Protein AF-A0A7S4C8V8-F1 (afdb_monomer_lite)

Secondary structure (DSSP, 8-state):
-------S----PPP--TT---TT----SS---HHHHTPPPPSPPPTTS-S---S-SBTTB--------HHHHHHHHHHHHHHS-HHHHHHHHHHHHHHHHHHHHHHHHHHTT--------HHHHHHHHHHHHS----TTS---

Structure (mmCIF, N/CA/C/O backbone):
data_AF-A0A7S4C8V8-F1
#
_entry.id   AF-A0A7S4C8V8-F1
#
loop_
_atom_site.group_PDB
_atom_site.id
_atom_site.type_symbol
_atom_site.label_atom_id
_atom_site.label_alt_id
_atom_site.label_comp_id
_atom_site.label_asym_id
_atom_site.label_entity_id
_atom_site.label_seq_id
_atom_site.pdbx_PDB_ins_code
_atom_site.Cartn_x
_atom_site.Cartn_y
_atom_site.Cartn_z
_atom_site.occupancy
_atom_site.B_iso_or_equiv
_atom_site.auth_seq_id
_atom_site.auth_comp_id
_atom_site.auth_asym_id
_atom_site.auth_atom_id
_atom_site.pdbx_PDB_model_num
ATOM 1 N N . ARG A 1 1 ? 37.161 5.648 -40.154 1.00 63.06 1 ARG A N 1
ATOM 2 C CA . ARG A 1 1 ? 35.741 5.256 -39.956 1.00 63.06 1 ARG A CA 1
ATOM 3 C C . ARG A 1 1 ? 35.665 4.511 -38.629 1.00 63.06 1 ARG A C 1
ATOM 5 O O . ARG A 1 1 ? 36.254 3.443 -38.531 1.00 63.06 1 ARG A O 1
ATOM 12 N N . ASN A 1 2 ? 35.047 5.094 -37.603 1.00 54.12 2 ASN A N 1
ATOM 13 C CA . ASN A 1 2 ? 35.076 4.543 -36.244 1.00 54.12 2 ASN A CA 1
ATOM 14 C C . ASN A 1 2 ? 34.114 3.349 -36.154 1.00 54.12 2 ASN A C 1
ATOM 16 O O . ASN A 1 2 ? 32.913 3.517 -36.362 1.00 54.12 2 ASN A O 1
ATOM 20 N N . LYS A 1 3 ? 34.642 2.146 -35.888 1.00 69.00 3 LYS A N 1
ATOM 21 C CA . LYS A 1 3 ? 33.830 0.948 -35.638 1.00 69.00 3 LYS A CA 1
ATOM 22 C C . LYS A 1 3 ? 33.256 1.049 -34.227 1.00 69.00 3 LYS A C 1
ATOM 24 O O . LYS A 1 3 ? 34.009 1.074 -33.260 1.00 69.00 3 LYS A O 1
ATOM 29 N N . LYS A 1 4 ? 31.931 1.127 -34.113 1.00 76.38 4 LYS A N 1
ATOM 30 C CA . LYS A 1 4 ? 31.236 0.996 -32.829 1.00 76.38 4 LYS A CA 1
ATOM 31 C C . LYS A 1 4 ? 31.185 -0.493 -32.492 1.00 76.38 4 LYS A C 1
ATOM 33 O O . LYS A 1 4 ? 30.564 -1.253 -33.228 1.00 76.38 4 LYS A O 1
ATOM 38 N N . VAL A 1 5 ? 31.884 -0.902 -31.439 1.00 77.81 5 VAL A N 1
ATOM 39 C CA . VAL A 1 5 ? 31.821 -2.267 -30.906 1.00 77.81 5 VAL A CA 1
ATOM 40 C C . VAL A 1 5 ? 30.768 -2.265 -29.807 1.00 77.81 5 VAL A C 1
ATOM 42 O O . VAL A 1 5 ? 30.843 -1.454 -28.886 1.00 77.81 5 VAL A O 1
ATOM 45 N N . ASN A 1 6 ? 29.762 -3.124 -29.934 1.00 75.00 6 ASN A N 1
ATOM 46 C CA . ASN A 1 6 ? 28.793 -3.348 -28.872 1.00 75.00 6 ASN A CA 1
ATOM 47 C C . ASN A 1 6 ? 29.417 -4.321 -27.856 1.00 75.00 6 ASN A C 1
ATOM 49 O O . ASN A 1 6 ? 29.847 -5.401 -28.246 1.00 75.00 6 ASN A O 1
ATOM 53 N N . ILE A 1 7 ? 29.533 -3.900 -26.594 1.00 80.38 7 ILE A N 1
ATOM 54 C CA . ILE A 1 7 ? 30.173 -4.662 -25.500 1.00 80.38 7 ILE A CA 1
ATOM 55 C C . ILE A 1 7 ? 29.118 -5.430 -24.679 1.00 80.38 7 ILE A C 1
ATOM 57 O O . ILE A 1 7 ? 29.465 -6.230 -23.815 1.00 80.38 7 ILE A O 1
ATOM 61 N N . ALA A 1 8 ? 27.822 -5.204 -24.925 1.00 80.75 8 ALA A N 1
ATOM 62 C CA . ALA A 1 8 ? 26.775 -5.907 -24.196 1.00 80.75 8 ALA A CA 1
ATOM 63 C C . ALA A 1 8 ? 26.789 -7.412 -24.539 1.00 80.75 8 ALA A C 1
ATOM 65 O O . ALA A 1 8 ? 26.904 -7.753 -25.720 1.00 80.75 8 ALA A O 1
ATOM 66 N N . PRO A 1 9 ? 26.677 -8.308 -23.537 1.00 81.56 9 PRO A N 1
ATOM 67 C CA . PRO A 1 9 ? 26.539 -9.737 -23.788 1.00 81.56 9 PRO A CA 1
ATOM 68 C C . PRO A 1 9 ? 25.251 -10.014 -24.568 1.00 81.56 9 PRO A C 1
ATOM 70 O O . PRO A 1 9 ? 24.248 -9.322 -24.385 1.00 81.56 9 PRO A O 1
ATOM 73 N N . ASP A 1 10 ? 25.283 -11.036 -25.422 1.00 75.44 10 ASP A N 1
ATOM 74 C CA . ASP A 1 10 ? 24.095 -11.515 -26.122 1.00 75.44 10 ASP A CA 1
ATOM 75 C C . ASP A 1 10 ? 23.177 -12.209 -25.106 1.00 75.44 10 ASP A C 1
ATOM 77 O O . ASP A 1 10 ? 23.463 -13.308 -24.626 1.00 75.44 10 ASP A O 1
ATOM 81 N N . VAL A 1 11 ? 22.129 -11.503 -24.679 1.00 79.44 11 VAL A N 1
ATOM 82 C CA . VAL A 1 11 ? 21.155 -12.008 -23.710 1.00 79.44 11 VAL A CA 1
ATOM 83 C C . VAL A 1 11 ? 19.983 -12.579 -24.495 1.00 79.44 11 VAL A C 1
ATOM 85 O O . VAL A 1 11 ? 19.157 -11.834 -25.020 1.00 79.44 11 VAL A O 1
ATOM 88 N N . ILE A 1 12 ? 19.901 -13.910 -24.552 1.00 75.31 12 ILE A N 1
ATOM 89 C CA . ILE A 1 12 ? 18.726 -14.616 -25.069 1.00 75.31 12 ILE A CA 1
ATOM 90 C C . ILE A 1 12 ? 17.585 -14.369 -24.082 1.00 75.31 12 ILE A C 1
ATOM 92 O O . ILE A 1 12 ? 17.543 -14.951 -22.998 1.00 75.31 12 ILE A O 1
ATOM 96 N N . VAL A 1 13 ? 16.675 -13.468 -24.441 1.00 68.19 13 VAL A N 1
ATOM 97 C CA . VAL A 1 13 ? 15.437 -13.262 -23.692 1.00 68.19 13 VAL A CA 1
ATOM 98 C C . VAL A 1 13 ? 14.462 -14.352 -24.147 1.00 68.19 13 VAL A C 1
ATOM 100 O O . VAL A 1 13 ? 14.200 -14.430 -25.349 1.00 68.19 13 VAL A O 1
ATOM 103 N N . PRO A 1 14 ? 13.954 -15.222 -23.252 1.00 67.75 14 PRO A N 1
ATOM 104 C CA . PRO A 1 14 ? 12.915 -16.174 -23.630 1.00 67.75 14 PRO A CA 1
ATOM 105 C C . PRO A 1 14 ? 11.712 -15.413 -24.200 1.00 67.75 14 PRO A C 1
ATOM 107 O O . PRO A 1 14 ? 11.394 -14.322 -23.719 1.00 67.75 14 PRO A O 1
ATOM 110 N N . GLU A 1 15 ? 11.073 -15.966 -25.237 1.00 58.78 15 GLU A N 1
ATOM 111 C CA . GLU A 1 15 ? 9.885 -15.351 -25.836 1.00 58.78 15 GLU A CA 1
ATOM 112 C C . GLU A 1 15 ? 8.860 -15.042 -24.736 1.00 58.78 15 GLU A C 1
ATOM 114 O O . GLU A 1 15 ? 8.620 -15.892 -23.870 1.00 58.78 15 GLU A O 1
ATOM 119 N N . PRO A 1 16 ? 8.294 -13.822 -24.705 1.00 54.09 16 PRO A N 1
ATOM 120 C CA . PRO A 1 16 ? 7.378 -13.451 -23.648 1.00 54.09 16 PRO A CA 1
ATOM 121 C C . PRO A 1 16 ? 6.104 -14.273 -23.807 1.00 54.09 16 PRO A C 1
ATOM 123 O O . PRO A 1 16 ? 5.280 -14.009 -24.680 1.00 54.09 16 PRO A O 1
ATOM 126 N N . ASP A 1 17 ? 5.935 -15.256 -22.930 1.00 53.09 17 ASP A N 1
ATOM 127 C CA . ASP A 1 17 ? 4.649 -15.893 -22.683 1.00 53.09 17 ASP A CA 1
ATOM 128 C C . ASP A 1 17 ? 3.642 -14.752 -22.425 1.00 53.09 17 ASP A C 1
ATOM 130 O O . ASP A 1 17 ? 3.877 -13.908 -21.555 1.00 53.09 17 ASP A O 1
ATOM 134 N N . TYR A 1 18 ? 2.587 -14.643 -23.244 1.00 54.28 18 TYR A N 1
ATOM 135 C CA . TYR A 1 18 ? 1.740 -13.446 -23.454 1.00 54.28 18 TYR A CA 1
ATOM 136 C C . TYR A 1 18 ? 0.878 -12.998 -22.248 1.00 54.28 18 TYR A C 1
ATOM 138 O O . TYR A 1 18 ? -0.227 -12.477 -22.400 1.00 54.28 18 TYR A O 1
ATOM 146 N N . HIS A 1 19 ? 1.371 -13.157 -21.023 1.00 54.50 19 HIS A N 1
ATOM 147 C CA . HIS A 1 19 ? 0.704 -12.762 -19.787 1.00 54.50 19 HIS A CA 1
ATOM 148 C C . HIS A 1 19 ? 1.651 -12.106 -18.775 1.00 54.50 19 HIS A C 1
ATOM 150 O O . HIS A 1 19 ? 1.372 -12.125 -17.577 1.00 54.50 19 HIS A O 1
ATOM 156 N N . VAL A 1 20 ? 2.762 -11.511 -19.220 1.00 59.72 20 VAL A N 1
ATOM 157 C CA . VAL A 1 20 ? 3.524 -10.592 -18.366 1.00 59.72 20 VAL A CA 1
ATOM 158 C C . VAL A 1 20 ? 2.735 -9.290 -18.299 1.00 59.72 20 VAL A C 1
ATOM 160 O O . VAL A 1 20 ? 2.735 -8.493 -19.238 1.00 59.72 20 VAL A O 1
ATOM 163 N N . LEU A 1 21 ? 1.987 -9.103 -17.212 1.00 65.31 21 LEU A N 1
ATOM 164 C CA . LEU A 1 21 ? 1.327 -7.829 -16.956 1.00 65.31 21 LEU A CA 1
ATOM 165 C C . LEU A 1 21 ? 2.390 -6.722 -16.952 1.00 65.31 21 LEU A C 1
ATOM 167 O O . LEU A 1 21 ? 3.456 -6.909 -16.355 1.00 65.31 21 LEU A O 1
ATOM 171 N N . PRO A 1 22 ? 2.145 -5.576 -17.612 1.00 72.12 22 PRO A N 1
ATOM 172 C CA . PRO A 1 22 ? 3.084 -4.471 -17.554 1.00 72.12 22 PRO A CA 1
ATOM 173 C C . PRO A 1 22 ? 3.282 -4.083 -16.089 1.00 72.12 22 PRO A C 1
ATOM 175 O O . PRO A 1 22 ? 2.307 -3.835 -15.386 1.00 72.12 22 PRO A O 1
ATOM 178 N N . SER A 1 23 ? 4.532 -3.968 -15.633 1.00 72.44 23 SER A N 1
ATOM 179 C CA . SER A 1 23 ? 4.828 -3.585 -14.242 1.00 72.44 23 SER A CA 1
ATOM 180 C C . SER A 1 23 ? 4.230 -2.225 -13.841 1.00 72.44 23 SER A C 1
ATOM 182 O O . SER A 1 23 ? 4.116 -1.933 -12.654 1.00 72.44 23 SER A O 1
ATOM 184 N N . SER A 1 24 ? 3.877 -1.379 -14.811 1.00 76.81 24 SER A N 1
ATOM 185 C CA . SER A 1 24 ? 3.259 -0.068 -14.604 1.00 76.81 24 SER A CA 1
ATOM 186 C C . SER A 1 24 ? 1.727 -0.077 -14.660 1.00 76.81 24 SER A C 1
ATOM 188 O O . SER A 1 24 ? 1.113 0.961 -14.401 1.00 76.81 24 SER A O 1
ATOM 190 N N . ALA A 1 25 ? 1.100 -1.199 -15.025 1.00 82.12 25 ALA A N 1
ATOM 191 C CA . ALA A 1 25 ? -0.349 -1.287 -15.145 1.00 82.12 25 ALA A CA 1
ATOM 192 C C . ALA A 1 25 ? -1.005 -1.261 -13.757 1.00 82.12 25 ALA A C 1
ATOM 194 O O . ALA A 1 25 ? -0.634 -2.022 -12.868 1.00 82.12 25 ALA A O 1
ATOM 195 N N . LYS A 1 26 ? -1.991 -0.374 -13.581 1.00 85.00 26 LYS A N 1
ATOM 196 C CA . LYS A 1 26 ? -2.767 -0.242 -12.334 1.00 85.00 26 LYS A CA 1
ATOM 197 C C . LYS A 1 26 ? -4.094 -0.999 -12.365 1.00 85.00 26 LYS A C 1
ATOM 199 O O . LYS A 1 26 ? -4.662 -1.272 -11.316 1.00 85.00 26 LYS A O 1
ATOM 204 N N . GLU A 1 27 ? -4.584 -1.313 -13.559 1.00 86.44 27 GLU A N 1
ATOM 205 C CA . GLU A 1 27 ? -5.863 -1.980 -13.787 1.00 86.44 27 GLU A CA 1
ATOM 206 C C . GLU A 1 27 ? -5.631 -3.236 -14.622 1.00 86.44 27 GLU A C 1
ATOM 208 O O . GLU A 1 27 ? -4.798 -3.247 -15.532 1.00 86.44 27 GLU A O 1
ATOM 213 N N . ILE A 1 28 ? -6.367 -4.296 -14.298 1.00 86.44 28 ILE A N 1
ATOM 214 C CA . ILE A 1 28 ? -6.261 -5.594 -14.957 1.00 86.44 28 ILE A CA 1
ATOM 215 C C . ILE A 1 28 ? -7.645 -5.956 -15.488 1.00 86.44 28 ILE A C 1
ATOM 217 O O . ILE A 1 28 ? -8.637 -5.864 -14.769 1.00 86.44 28 ILE A O 1
ATOM 221 N N . SER A 1 29 ? -7.715 -6.356 -16.756 1.00 88.25 29 SER A N 1
ATOM 222 C CA . SER A 1 29 ? -8.967 -6.705 -17.441 1.00 88.25 29 SER A CA 1
ATOM 223 C C . SER A 1 29 ? -9.399 -8.163 -17.251 1.00 88.25 29 SER A C 1
ATOM 225 O O . SER A 1 29 ? -10.522 -8.520 -17.595 1.00 88.25 29 SER A O 1
ATOM 227 N N . TYR A 1 30 ? -8.520 -9.012 -16.720 1.00 87.00 30 TYR A N 1
ATOM 228 C CA . TYR A 1 30 ? -8.769 -10.426 -16.447 1.00 87.00 30 TYR A CA 1
ATOM 229 C C . TYR A 1 30 ? -8.207 -10.806 -15.071 1.00 87.00 30 TYR A C 1
ATOM 231 O O . TYR A 1 30 ? -7.483 -10.025 -14.464 1.00 87.00 30 TYR A O 1
ATOM 239 N N . ASN A 1 31 ? -8.535 -11.997 -14.566 1.00 90.31 31 ASN A N 1
ATOM 240 C CA . ASN A 1 31 ? -8.044 -12.478 -13.272 1.00 90.31 31 ASN A CA 1
ATOM 241 C C . ASN A 1 31 ? -6.807 -13.389 -13.457 1.00 90.31 31 ASN A C 1
ATOM 243 O O . ASN A 1 31 ? -6.983 -14.580 -13.729 1.00 90.31 31 ASN A O 1
ATOM 247 N N . PRO A 1 32 ? -5.567 -12.863 -13.391 1.00 87.94 32 PRO A N 1
ATOM 248 C CA . PRO A 1 32 ? -4.351 -13.666 -13.491 1.00 87.94 32 PRO A CA 1
ATOM 249 C C . PRO A 1 32 ? -4.159 -14.553 -12.248 1.00 87.94 32 PRO A C 1
ATOM 251 O O . PRO A 1 32 ? -4.638 -14.220 -11.163 1.00 87.94 32 PRO A O 1
ATOM 254 N N . PRO A 1 33 ? -3.391 -15.651 -12.352 1.00 87.94 33 PRO A N 1
ATOM 255 C CA . PRO A 1 33 ? -2.947 -16.382 -11.172 1.00 87.94 33 PRO A CA 1
ATOM 256 C C . PRO A 1 33 ? -1.985 -15.528 -10.330 1.00 87.94 33 PRO A C 1
ATOM 258 O O . PRO A 1 33 ? -1.201 -14.738 -10.863 1.00 87.94 33 PRO A O 1
ATOM 261 N N . VAL A 1 34 ? -2.010 -15.741 -9.010 1.00 88.44 34 VAL A N 1
ATOM 262 C CA . VAL A 1 34 ? -1.194 -15.011 -8.018 1.00 88.44 34 VAL A CA 1
ATOM 263 C C . VAL A 1 34 ? 0.295 -15.044 -8.381 1.00 88.44 34 VAL A C 1
ATOM 265 O O . VAL A 1 34 ? 0.958 -14.012 -8.350 1.00 88.44 34 VAL A O 1
ATOM 268 N N . GLU A 1 35 ? 0.807 -16.198 -8.809 1.00 87.38 35 GLU A N 1
ATOM 269 C CA . GLU A 1 35 ? 2.219 -16.380 -9.179 1.00 87.38 35 GLU A CA 1
ATOM 270 C C . GLU A 1 35 ? 2.678 -15.434 -10.294 1.00 87.38 35 GLU A C 1
ATOM 272 O O . GLU A 1 35 ? 3.806 -14.952 -10.268 1.00 87.38 35 GLU A O 1
ATOM 277 N N . ARG A 1 36 ? 1.797 -15.129 -11.256 1.00 82.81 36 ARG A N 1
ATOM 278 C CA . ARG A 1 36 ? 2.110 -14.211 -12.359 1.00 82.81 36 ARG A CA 1
ATOM 279 C C . ARG A 1 36 ? 1.976 -12.749 -11.948 1.00 82.81 36 ARG A C 1
ATOM 281 O O . ARG A 1 36 ? 2.746 -11.923 -12.424 1.00 82.81 36 ARG A O 1
ATOM 288 N N . LEU A 1 37 ? 1.019 -12.425 -11.076 1.00 84.94 37 LEU A N 1
ATOM 289 C CA . LEU A 1 37 ? 0.791 -11.051 -10.620 1.00 84.94 37 LEU A CA 1
ATOM 290 C C . LEU A 1 37 ? 1.929 -10.537 -9.727 1.00 84.94 37 LEU A C 1
ATOM 292 O O . LEU A 1 37 ? 2.317 -9.378 -9.831 1.00 84.94 37 LEU A O 1
ATOM 296 N N . TYR A 1 38 ? 2.460 -11.404 -8.864 1.00 86.00 38 TYR A N 1
ATOM 297 C CA . TYR A 1 38 ? 3.523 -11.070 -7.912 1.00 86.00 38 TYR A CA 1
ATOM 298 C C . TYR A 1 38 ? 4.915 -11.513 -8.382 1.00 86.00 38 TYR A C 1
ATOM 300 O O . TYR A 1 38 ? 5.861 -11.516 -7.591 1.00 86.00 38 TYR A O 1
ATOM 308 N N . ALA A 1 39 ? 5.057 -11.888 -9.657 1.00 86.75 39 ALA A N 1
ATOM 309 C CA . ALA A 1 39 ? 6.353 -12.221 -10.229 1.00 86.75 39 ALA A CA 1
ATOM 310 C C . ALA A 1 39 ? 7.297 -11.000 -10.163 1.00 86.75 39 ALA A C 1
ATOM 312 O O . ALA A 1 39 ? 6.884 -9.878 -10.477 1.00 86.75 39 ALA A O 1
ATOM 313 N N . PRO A 1 40 ? 8.568 -11.181 -9.762 1.00 84.31 40 PRO A N 1
ATOM 314 C CA . PRO A 1 40 ? 9.521 -10.082 -9.695 1.00 84.31 40 PRO A CA 1
ATOM 315 C C . PRO A 1 40 ? 9.886 -9.575 -11.095 1.00 84.31 40 PRO A C 1
ATOM 317 O O . PRO A 1 40 ? 9.915 -10.327 -12.070 1.00 84.31 40 PRO A O 1
ATOM 320 N N . ILE A 1 41 ? 10.233 -8.291 -11.186 1.00 83.12 41 ILE A N 1
ATOM 321 C CA . ILE A 1 41 ? 10.741 -7.696 -12.426 1.00 83.12 41 ILE A CA 1
ATOM 322 C C . ILE A 1 41 ? 12.135 -8.264 -12.705 1.00 83.12 41 ILE A C 1
ATOM 324 O O . ILE A 1 41 ? 13.024 -8.189 -11.856 1.00 83.12 41 ILE A O 1
ATOM 328 N N . ALA A 1 42 ? 12.332 -8.813 -13.901 1.00 82.62 42 ALA A N 1
ATOM 329 C CA . ALA A 1 42 ? 13.626 -9.329 -14.326 1.00 82.62 42 ALA A CA 1
ATOM 330 C C . ALA A 1 42 ? 14.629 -8.194 -14.615 1.00 82.62 42 ALA A C 1
ATOM 332 O O . ALA A 1 42 ? 14.284 -7.185 -15.232 1.00 82.62 42 ALA A O 1
ATOM 333 N N . GLY A 1 43 ? 15.891 -8.400 -14.228 1.00 84.31 43 GLY A N 1
ATOM 334 C CA . GLY A 1 43 ? 17.011 -7.494 -14.506 1.00 84.31 43 GLY A CA 1
ATOM 335 C C . GLY A 1 43 ? 17.505 -6.696 -13.288 1.00 84.31 43 GLY A C 1
ATOM 336 O O . GLY A 1 43 ? 16.865 -6.686 -12.236 1.00 84.31 43 GLY A O 1
ATOM 337 N N . PRO A 1 44 ? 18.678 -6.047 -13.393 1.00 86.69 44 PRO A N 1
ATOM 338 C CA . PRO A 1 44 ? 19.243 -5.254 -12.306 1.00 86.69 44 PRO A CA 1
ATOM 339 C C . PRO A 1 44 ? 18.452 -3.957 -12.079 1.00 86.69 44 PRO A C 1
ATOM 341 O O . PRO A 1 44 ? 17.974 -3.323 -13.021 1.00 86.69 44 PRO A O 1
ATOM 344 N N . ALA A 1 45 ? 18.362 -3.524 -10.820 1.00 82.19 45 ALA A N 1
ATOM 345 C CA . ALA A 1 45 ? 17.772 -2.234 -10.478 1.00 82.19 45 ALA A CA 1
ATOM 346 C C . ALA A 1 45 ? 18.594 -1.077 -11.074 1.00 82.19 45 ALA A C 1
ATOM 348 O O . ALA A 1 45 ? 19.824 -1.119 -11.087 1.00 82.19 45 ALA A O 1
ATOM 349 N N . ASN A 1 46 ? 17.918 -0.024 -11.543 1.00 83.56 46 ASN A N 1
ATOM 350 C CA . ASN A 1 46 ? 18.589 1.157 -12.088 1.00 83.56 46 ASN A CA 1
ATOM 351 C C . ASN A 1 46 ? 19.394 1.884 -10.984 1.00 83.56 46 ASN A C 1
ATOM 353 O O . ASN A 1 46 ? 18.771 2.435 -10.071 1.00 83.56 46 ASN A O 1
ATOM 357 N N . PRO A 1 47 ? 20.738 1.963 -11.082 1.00 86.25 47 PRO A N 1
ATOM 358 C CA . PRO A 1 47 ? 21.583 2.572 -10.053 1.00 86.25 47 PRO A CA 1
ATOM 359 C C . PRO A 1 47 ? 21.497 4.105 -10.014 1.00 86.25 47 PRO A C 1
ATOM 361 O O . PRO A 1 47 ? 21.935 4.716 -9.046 1.00 86.25 47 PRO A O 1
ATOM 364 N N . PHE A 1 48 ? 20.935 4.741 -11.048 1.00 85.50 48 PHE A N 1
ATOM 365 C CA . PHE A 1 48 ? 20.800 6.201 -11.138 1.00 85.50 48 PHE A CA 1
ATOM 366 C C . PHE A 1 48 ? 19.456 6.716 -10.623 1.00 85.50 48 PHE A C 1
ATOM 368 O O . PHE A 1 48 ? 19.153 7.904 -10.753 1.00 85.50 48 PHE A O 1
ATOM 375 N N . ARG A 1 49 ? 18.610 5.838 -10.074 1.00 76.19 49 ARG A N 1
ATOM 376 C CA . ARG A 1 49 ? 17.363 6.274 -9.453 1.00 76.19 49 ARG A CA 1
ATOM 377 C C . ARG A 1 49 ? 17.710 6.949 -8.114 1.00 76.19 49 ARG A C 1
ATOM 379 O O . ARG A 1 49 ? 18.377 6.313 -7.298 1.00 76.19 49 ARG A O 1
ATOM 386 N N . PRO A 1 50 ? 17.285 8.206 -7.870 1.00 74.44 50 PRO A N 1
ATOM 387 C CA . PRO A 1 50 ? 17.450 8.824 -6.555 1.00 74.44 50 PRO A CA 1
ATOM 388 C C . PRO A 1 50 ? 16.780 7.939 -5.498 1.00 74.44 50 PRO A C 1
ATOM 390 O O . PRO A 1 50 ? 15.809 7.254 -5.828 1.00 74.44 50 PRO A O 1
ATOM 393 N N . THR A 1 51 ? 17.322 7.925 -4.271 1.00 67.19 51 THR A N 1
ATOM 394 C CA . THR A 1 51 ? 16.898 7.067 -3.148 1.00 67.19 51 THR A CA 1
ATOM 395 C C . THR A 1 51 ? 15.396 6.797 -3.207 1.00 67.19 51 THR A C 1
ATOM 397 O O . THR A 1 51 ? 14.634 7.768 -3.228 1.00 67.19 51 THR A O 1
ATOM 400 N N . PRO A 1 52 ? 14.958 5.524 -3.300 1.00 60.47 52 PRO A N 1
ATOM 401 C CA . PRO A 1 52 ? 13.585 5.196 -3.628 1.00 60.47 52 PRO A CA 1
ATOM 402 C C . PRO A 1 52 ? 12.705 5.502 -2.424 1.00 60.47 52 PRO A C 1
ATOM 404 O O . PRO A 1 52 ? 12.372 4.646 -1.612 1.00 60.47 52 PRO A O 1
ATOM 407 N N . ALA A 1 53 ? 12.270 6.746 -2.350 1.00 60.34 53 ALA A N 1
ATOM 408 C CA . ALA A 1 53 ? 10.902 7.019 -2.001 1.00 60.34 53 ALA A CA 1
ATOM 409 C C . ALA A 1 53 ? 10.097 6.123 -2.983 1.00 60.34 53 ALA A C 1
ATOM 411 O O . ALA A 1 53 ? 10.301 6.226 -4.193 1.00 60.34 53 A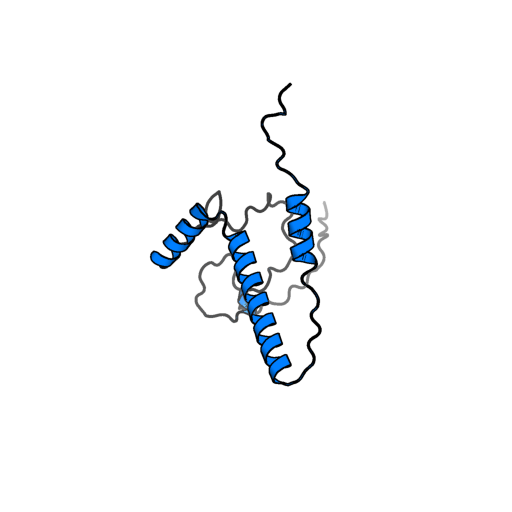LA A O 1
ATOM 412 N N . GLY A 1 54 ? 9.406 5.096 -2.472 1.00 67.56 54 GLY A N 1
ATOM 413 C CA . GLY A 1 54 ? 8.887 3.950 -3.234 1.00 67.56 54 GLY A CA 1
ATOM 414 C C . GLY A 1 54 ? 7.922 4.286 -4.385 1.00 67.56 54 GLY A C 1
ATOM 415 O O . GLY A 1 54 ? 7.953 5.348 -4.998 1.00 67.56 54 GLY A O 1
ATOM 416 N N . ALA A 1 55 ? 7.034 3.354 -4.739 1.00 75.44 55 ALA A N 1
ATOM 417 C CA . ALA A 1 55 ? 5.982 3.674 -5.704 1.00 75.44 55 ALA A CA 1
ATOM 418 C C . ALA A 1 55 ? 5.078 4.774 -5.113 1.00 75.44 55 ALA A C 1
ATOM 420 O O . ALA A 1 55 ? 4.353 4.544 -4.146 1.00 75.44 55 ALA A O 1
ATOM 421 N N . HIS A 1 56 ? 5.163 5.984 -5.663 1.00 82.62 56 HIS A N 1
ATOM 422 C CA . HIS A 1 56 ? 4.474 7.161 -5.152 1.00 82.62 56 HIS A CA 1
ATOM 423 C C . HIS A 1 56 ? 3.406 7.653 -6.117 1.00 82.62 56 HIS A C 1
ATOM 425 O O . HIS A 1 56 ? 3.613 7.703 -7.328 1.00 82.62 56 HIS A O 1
ATOM 431 N N . ASN A 1 57 ? 2.266 8.038 -5.552 1.00 85.31 57 ASN A N 1
ATOM 432 C CA . ASN A 1 57 ? 1.201 8.739 -6.265 1.00 85.31 57 ASN A CA 1
ATOM 433 C C . ASN A 1 57 ? 1.262 10.254 -6.001 1.00 85.31 57 ASN A C 1
ATOM 435 O O . ASN A 1 57 ? 0.872 11.051 -6.847 1.00 85.31 57 ASN A O 1
ATOM 439 N N . ILE A 1 58 ? 1.792 10.653 -4.840 1.00 88.25 58 ILE A N 1
ATOM 440 C CA . ILE A 1 58 ? 2.032 12.041 -4.432 1.00 88.25 58 ILE A CA 1
ATOM 441 C C . ILE A 1 58 ? 3.498 12.208 -4.017 1.00 88.25 58 ILE A C 1
ATOM 443 O O . ILE A 1 58 ? 4.172 11.229 -3.723 1.00 88.25 58 ILE A O 1
ATOM 447 N N . VAL A 1 59 ? 3.997 13.444 -3.940 1.00 84.94 59 VAL A N 1
ATOM 448 C CA . VAL A 1 59 ? 5.423 13.731 -3.665 1.00 84.94 59 VAL A CA 1
ATOM 449 C C . VAL A 1 59 ? 5.952 13.036 -2.401 1.00 84.94 59 VAL A C 1
ATOM 451 O O . VAL A 1 59 ? 7.110 12.634 -2.364 1.00 84.94 59 VAL A O 1
ATOM 454 N N . SER A 1 60 ? 5.111 12.875 -1.378 1.00 85.94 60 SER A N 1
ATOM 455 C CA . SER A 1 60 ? 5.481 12.282 -0.090 1.00 85.94 60 SER A CA 1
ATOM 456 C C . SER A 1 60 ? 5.186 10.785 0.043 1.00 85.94 60 SER A C 1
ATOM 458 O O . SER A 1 60 ? 5.575 10.193 1.047 1.00 85.94 60 SER A O 1
ATOM 460 N N . GLY A 1 61 ? 4.456 10.161 -0.888 1.00 88.25 61 GLY A N 1
ATOM 461 C CA . GLY A 1 61 ? 3.858 8.859 -0.597 1.00 88.25 61 GLY A CA 1
ATOM 462 C C . GLY A 1 61 ? 2.900 8.298 -1.643 1.00 88.25 61 GLY A C 1
ATOM 463 O O . GLY A 1 61 ? 2.711 8.830 -2.738 1.00 88.25 61 GLY A O 1
ATOM 464 N N . ASN A 1 62 ? 2.266 7.186 -1.282 1.00 89.88 62 ASN A N 1
ATOM 465 C CA . ASN A 1 62 ? 1.098 6.671 -1.985 1.00 89.88 62 ASN A CA 1
ATOM 466 C C . ASN A 1 62 ? -0.163 6.994 -1.175 1.00 89.88 62 ASN A C 1
ATOM 468 O O . ASN A 1 62 ? -0.165 6.849 0.044 1.00 89.88 62 ASN A O 1
ATOM 472 N N . PHE A 1 63 ? -1.222 7.432 -1.853 1.00 92.25 63 PHE A N 1
ATOM 473 C CA . PHE A 1 63 ? -2.522 7.698 -1.243 1.00 92.25 63 PHE A CA 1
ATOM 474 C C . PHE A 1 63 ? -3.590 6.941 -2.022 1.00 92.25 63 PHE A C 1
ATOM 476 O O . PHE A 1 63 ? -3.728 7.133 -3.234 1.00 92.25 63 PHE A O 1
ATOM 483 N N . GLU A 1 64 ? -4.336 6.097 -1.316 1.00 92.12 64 GLU A N 1
ATOM 484 C CA . GLU A 1 64 ? -5.418 5.283 -1.856 1.00 92.12 64 GLU A CA 1
ATOM 485 C C . GLU A 1 64 ? -6.667 5.405 -0.983 1.00 92.12 64 GLU A C 1
ATOM 487 O O . GLU A 1 64 ? -6.596 5.622 0.229 1.00 92.12 64 GLU A O 1
ATOM 492 N N . ARG A 1 65 ? -7.839 5.294 -1.611 1.00 93.94 65 ARG A N 1
ATOM 493 C CA . ARG A 1 65 ? -9.114 5.340 -0.893 1.00 93.94 65 ARG A CA 1
ATOM 494 C C . ARG A 1 65 ? -9.368 3.977 -0.264 1.00 93.94 65 ARG A C 1
ATOM 496 O O . ARG A 1 65 ? -9.576 3.003 -0.980 1.00 93.94 65 ARG A O 1
ATOM 503 N N . SER A 1 66 ? -9.395 3.934 1.063 1.00 93.56 66 SER A N 1
ATOM 504 C CA . SER A 1 66 ? -9.754 2.740 1.825 1.00 93.56 66 SER A CA 1
ATOM 505 C C . SER A 1 66 ? -11.183 2.836 2.357 1.00 93.56 66 SER A C 1
ATOM 507 O O . SER A 1 66 ? -11.659 3.920 2.696 1.00 93.56 66 SER A O 1
ATOM 509 N N . HIS A 1 67 ? -11.865 1.695 2.435 1.00 94.44 67 HIS A N 1
ATOM 510 C CA . HIS A 1 67 ? -13.226 1.579 2.958 1.00 94.44 67 HIS A CA 1
ATOM 511 C C . HIS A 1 67 ? -13.192 0.856 4.307 1.00 94.44 67 HIS A C 1
ATOM 513 O O . HIS A 1 67 ? -13.527 -0.323 4.410 1.00 94.44 67 HIS A O 1
ATOM 519 N N . LEU A 1 68 ? -12.735 1.562 5.341 1.00 91.44 68 LEU A N 1
ATOM 520 C CA . LEU A 1 68 ? -12.710 1.060 6.715 1.00 91.44 68 LEU A CA 1
ATOM 521 C C . LEU A 1 68 ? -14.014 1.402 7.442 1.00 91.44 68 LEU A C 1
ATOM 523 O O . LEU A 1 68 ? -14.650 2.417 7.168 1.00 91.44 68 LEU A O 1
ATOM 527 N N . SER A 1 69 ? -14.391 0.564 8.408 1.00 95.06 69 SER A N 1
ATOM 528 C CA . SER A 1 69 ? -15.462 0.895 9.351 1.00 95.06 69 SER A CA 1
ATOM 529 C C . SER A 1 69 ? -15.042 2.071 10.234 1.00 95.06 69 SER A C 1
ATOM 531 O O . SER A 1 69 ? -13.976 2.026 10.853 1.00 95.06 69 SER A O 1
ATOM 533 N N . GLU A 1 70 ? -15.913 3.076 10.346 1.00 95.19 70 GLU A N 1
ATOM 534 C CA . GLU A 1 70 ? -15.707 4.255 11.199 1.00 95.19 70 GLU A CA 1
ATOM 535 C C . GLU A 1 70 ? -15.395 3.858 12.646 1.00 95.19 70 GLU A C 1
ATOM 537 O O . GLU A 1 70 ? -14.478 4.388 13.269 1.00 95.19 70 GLU A O 1
ATOM 542 N N . TYR A 1 71 ? -16.112 2.859 13.169 1.00 94.88 71 TYR A N 1
ATOM 543 C CA . TYR A 1 71 ? -15.895 2.369 14.527 1.00 94.88 71 TYR A CA 1
ATOM 544 C C . TYR A 1 71 ? -14.482 1.805 14.711 1.00 94.88 71 TYR A C 1
ATOM 546 O 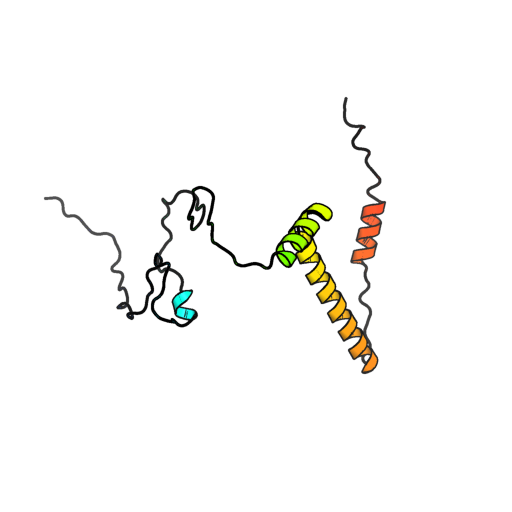O . TYR A 1 71 ? -13.808 2.135 15.686 1.00 94.88 71 TYR A O 1
ATOM 554 N N . MET A 1 72 ? -14.015 0.994 13.758 1.00 91.25 72 MET A N 1
ATOM 555 C CA . MET A 1 72 ? -12.693 0.366 13.841 1.00 91.25 72 MET A CA 1
ATOM 556 C C . MET A 1 72 ? -11.586 1.410 13.725 1.00 91.25 72 MET A C 1
ATOM 558 O O . MET A 1 72 ? -10.613 1.365 14.476 1.00 91.25 72 MET A O 1
ATOM 562 N N . PHE A 1 73 ? -11.760 2.393 12.841 1.00 93.69 73 PHE A N 1
ATOM 563 C CA . PHE A 1 73 ? -10.836 3.513 12.720 1.00 93.69 73 PHE A CA 1
ATOM 564 C C . PHE A 1 73 ? -10.748 4.317 14.025 1.00 93.69 73 PHE A C 1
ATOM 566 O O . PHE A 1 73 ? -9.655 4.514 14.557 1.00 93.69 73 PHE A O 1
ATOM 573 N N . GLN A 1 74 ? -11.887 4.727 14.592 1.00 92.94 74 GLN A N 1
ATOM 574 C CA . GLN A 1 74 ? -11.904 5.514 15.826 1.00 92.94 74 GLN A CA 1
ATOM 575 C C . GLN A 1 74 ? -11.364 4.743 17.029 1.00 92.94 74 GLN A C 1
ATOM 577 O O . GLN A 1 74 ? -10.690 5.333 17.875 1.00 92.94 74 GLN A O 1
ATOM 582 N N . GLN A 1 75 ? -11.644 3.440 17.119 1.00 91.44 75 GLN A N 1
ATOM 583 C CA . GLN A 1 75 ? -11.105 2.591 18.175 1.00 91.44 75 GLN A CA 1
ATOM 584 C C . GLN A 1 75 ? -9.573 2.590 18.137 1.00 91.44 75 GLN A C 1
ATOM 586 O O . GLN A 1 75 ? -8.945 2.869 19.157 1.00 91.44 75 GLN A O 1
ATOM 591 N N . GLN A 1 76 ? -8.978 2.349 16.964 1.00 88.12 76 GLN A N 1
ATOM 592 C CA . GLN A 1 76 ? -7.521 2.340 16.794 1.00 88.12 76 GLN A CA 1
ATOM 593 C C . GLN A 1 76 ? -6.907 3.725 17.015 1.00 88.12 76 GLN A C 1
ATOM 595 O O . GLN A 1 76 ? -5.888 3.853 17.689 1.00 88.12 76 GLN A O 1
ATOM 600 N N . TYR A 1 77 ? -7.557 4.780 16.518 1.00 89.06 77 TYR A N 1
ATOM 601 C CA . TYR A 1 77 ? -7.111 6.157 16.721 1.00 89.06 77 TYR A CA 1
ATOM 602 C C . TYR A 1 77 ? -7.069 6.538 18.209 1.00 89.06 77 TYR A C 1
ATOM 604 O O . TYR A 1 77 ? -6.079 7.087 18.693 1.00 89.06 77 TYR A O 1
ATOM 612 N N . ARG A 1 78 ? -8.126 6.211 18.963 1.00 88.75 78 ARG A N 1
ATOM 613 C CA . ARG A 1 78 ? -8.190 6.471 20.409 1.00 88.75 78 ARG A CA 1
ATOM 614 C C . ARG A 1 78 ? -7.188 5.629 21.186 1.00 88.75 78 ARG A C 1
ATOM 616 O O . ARG A 1 78 ? -6.581 6.156 22.112 1.00 88.75 78 ARG A O 1
ATOM 623 N N . ALA A 1 79 ? -7.027 4.357 20.820 1.00 84.94 79 ALA A N 1
ATOM 624 C CA . ALA A 1 79 ? -6.057 3.468 21.448 1.00 84.94 79 ALA A CA 1
ATOM 625 C C . ALA A 1 79 ? -4.634 4.017 21.288 1.00 84.94 79 ALA A C 1
ATOM 627 O O . ALA A 1 79 ? -3.962 4.234 22.288 1.00 84.94 79 ALA A O 1
ATOM 628 N N . ASN A 1 80 ? -4.232 4.375 20.063 1.00 83.31 80 ASN A N 1
ATOM 629 C CA . ASN A 1 80 ? -2.916 4.957 19.791 1.00 83.31 80 ASN A CA 1
ATOM 630 C C . ASN A 1 80 ? -2.664 6.237 20.608 1.00 83.31 80 ASN A C 1
ATOM 632 O O . ASN A 1 80 ? -1.633 6.384 21.258 1.00 83.31 80 ASN A O 1
ATOM 636 N N . ASN A 1 81 ? -3.638 7.149 20.638 1.00 86.44 81 ASN A N 1
ATOM 637 C CA . ASN A 1 81 ? -3.492 8.402 21.380 1.00 86.44 81 ASN A CA 1
ATOM 638 C C . ASN A 1 81 ? -3.450 8.206 22.902 1.00 86.44 81 ASN A C 1
ATOM 640 O O . ASN A 1 81 ? -2.912 9.056 23.608 1.00 86.44 81 ASN A O 1
ATOM 644 N N . ARG A 1 82 ? -4.061 7.132 23.415 1.00 82.56 82 ARG A N 1
ATOM 645 C CA . ARG A 1 82 ? -4.136 6.846 24.851 1.00 82.56 82 ARG A CA 1
ATOM 646 C C . ARG A 1 82 ? -2.938 6.044 25.354 1.00 82.56 82 ARG A C 1
ATOM 648 O O . ARG A 1 82 ? -2.472 6.306 26.456 1.00 82.56 82 ARG A O 1
ATOM 655 N N . GLU A 1 83 ? -2.501 5.053 24.587 1.00 75.06 83 GLU A N 1
ATOM 656 C CA . GLU A 1 83 ? -1.554 4.018 25.025 1.00 75.06 83 GLU A CA 1
ATOM 657 C C . GLU A 1 83 ? -0.163 4.177 24.389 1.00 75.06 83 GLU A C 1
ATOM 659 O O . GLU A 1 83 ? 0.779 3.518 24.819 1.00 75.06 83 GLU A O 1
ATOM 664 N N . GLY A 1 84 ? 0.001 5.092 23.426 1.00 63.66 84 GLY A N 1
ATOM 665 C CA . GLY A 1 84 ? 1.203 5.161 22.597 1.00 63.66 84 GLY A CA 1
ATOM 666 C C . GLY A 1 84 ? 1.143 4.151 21.446 1.00 63.66 84 GLY A C 1
ATOM 667 O O . GLY A 1 84 ? 0.245 3.316 21.372 1.00 63.66 84 GLY A O 1
ATOM 668 N N . CYS A 1 85 ? 2.071 4.283 20.498 1.00 58.25 85 CYS A N 1
ATOM 669 C CA . CYS A 1 85 ? 2.065 3.611 19.196 1.00 58.25 85 CYS A CA 1
ATOM 670 C C . CYS A 1 85 ? 1.656 2.112 19.244 1.00 58.25 85 CYS A C 1
ATOM 672 O O . CYS A 1 85 ? 2.287 1.330 19.956 1.00 58.25 85 CYS A O 1
ATOM 674 N N . PRO A 1 86 ? 0.678 1.657 18.429 1.00 54.75 86 PRO A N 1
ATOM 675 C CA . PRO A 1 86 ? 0.216 0.270 18.389 1.00 54.75 86 PRO A CA 1
ATOM 676 C C . PRO A 1 86 ? 1.255 -0.768 17.967 1.00 54.75 86 PRO A C 1
ATOM 678 O O . PRO A 1 86 ? 0.936 -1.950 18.000 1.00 54.75 86 PRO A O 1
ATOM 681 N N . GLU A 1 87 ? 2.459 -0.392 17.531 1.00 53.22 87 GLU A N 1
ATOM 682 C CA . GLU A 1 87 ? 3.508 -1.380 17.245 1.00 53.22 87 GLU A C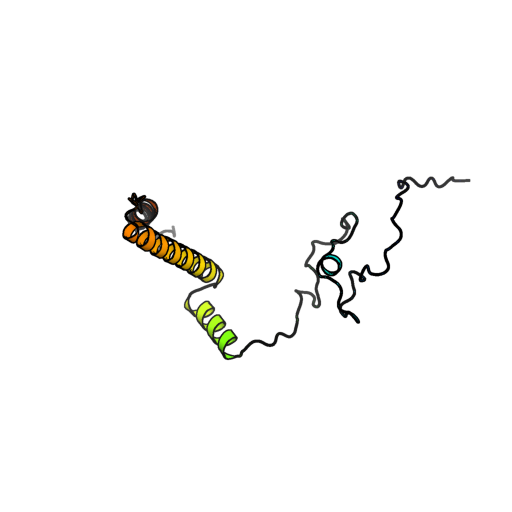A 1
ATOM 683 C C . GLU A 1 87 ? 3.916 -2.159 18.503 1.00 53.22 87 GLU A C 1
ATOM 685 O O . GLU A 1 87 ? 4.144 -3.369 18.414 1.00 53.22 87 GLU A O 1
ATOM 690 N N . ASP A 1 88 ? 3.864 -1.528 19.679 1.00 50.88 88 ASP A N 1
ATOM 691 C CA . ASP A 1 88 ? 4.052 -2.219 20.957 1.00 50.88 88 ASP A CA 1
ATOM 692 C C . ASP A 1 88 ? 2.805 -3.030 21.334 1.00 50.88 88 ASP A C 1
ATOM 694 O O . ASP A 1 88 ? 2.918 -4.205 21.677 1.00 50.88 88 ASP A O 1
ATOM 698 N N . ALA A 1 89 ? 1.595 -2.501 21.110 1.00 50.94 89 ALA A N 1
ATOM 699 C CA . ALA A 1 89 ? 0.352 -3.256 21.310 1.00 50.94 89 ALA A CA 1
ATOM 700 C C . ALA A 1 89 ? 0.251 -4.491 20.388 1.00 50.94 89 ALA A C 1
ATOM 702 O O . ALA A 1 89 ? -0.306 -5.518 20.786 1.00 50.94 89 ALA A O 1
ATOM 703 N N . ARG A 1 90 ? 0.818 -4.420 19.168 1.00 52.59 90 ARG A N 1
ATOM 704 C CA . ARG A 1 90 ? 0.901 -5.522 18.199 1.00 52.59 90 ARG A CA 1
ATOM 705 C C . ARG A 1 90 ? 1.918 -6.587 18.639 1.00 52.59 90 ARG A C 1
ATOM 707 O O . ARG A 1 90 ? 1.732 -7.772 18.386 1.00 52.59 90 ARG A O 1
ATOM 714 N N . ARG A 1 91 ? 2.979 -6.195 19.337 1.00 53.81 91 ARG A N 1
ATOM 715 C CA . ARG A 1 91 ? 3.896 -7.140 19.984 1.00 53.81 91 ARG A CA 1
ATOM 716 C C . ARG A 1 91 ? 3.264 -7.756 21.236 1.00 53.81 91 ARG A C 1
ATOM 718 O O . ARG A 1 91 ? 3.443 -8.947 21.502 1.00 53.81 91 ARG A O 1
ATOM 725 N N . ASP A 1 92 ? 2.472 -6.970 21.960 1.00 54.81 92 ASP A N 1
ATOM 726 C CA . ASP A 1 92 ? 1.814 -7.360 23.204 1.00 54.81 92 ASP A CA 1
ATOM 727 C C . ASP A 1 92 ? 0.658 -8.345 22.993 1.00 54.81 92 ASP A C 1
ATOM 729 O O . ASP A 1 92 ? 0.532 -9.291 23.767 1.00 54.81 92 ASP A O 1
ATOM 733 N N . TRP A 1 93 ? -0.193 -8.197 21.966 1.00 54.50 93 TRP A N 1
ATOM 734 C CA . TRP A 1 93 ? -1.233 -9.213 21.698 1.00 54.50 93 TRP A CA 1
ATOM 735 C C . TRP A 1 93 ? -0.633 -10.530 21.188 1.00 54.50 93 TRP A C 1
ATOM 737 O O . TRP A 1 93 ? -1.126 -11.590 21.563 1.00 54.50 93 TRP A O 1
ATOM 747 N N . GLU A 1 94 ? 0.435 -10.494 20.382 1.00 60.12 94 GLU A N 1
ATOM 748 C CA . GLU A 1 94 ? 1.080 -11.706 19.860 1.00 60.12 94 GLU A CA 1
ATOM 749 C C . GLU A 1 94 ? 1.780 -12.482 20.985 1.00 60.12 94 GLU A C 1
ATOM 751 O O . GLU A 1 94 ? 1.648 -13.703 21.092 1.00 60.12 94 GLU A O 1
ATOM 756 N N . THR A 1 95 ? 2.467 -11.772 21.884 1.00 62.69 95 THR A N 1
ATOM 757 C CA . THR A 1 95 ? 3.061 -12.373 23.086 1.00 62.69 95 THR A CA 1
ATOM 758 C C . THR A 1 95 ? 1.999 -12.879 24.061 1.00 62.69 95 THR A C 1
ATOM 760 O O . THR A 1 95 ? 2.146 -13.988 24.575 1.00 62.69 95 THR A O 1
ATOM 763 N N . LYS A 1 96 ? 0.897 -12.145 24.275 1.00 65.19 96 LYS A N 1
ATOM 764 C CA . LYS A 1 96 ? -0.233 -12.608 25.106 1.00 65.19 96 LYS A CA 1
ATOM 765 C C . LYS A 1 96 ? -0.923 -13.837 24.511 1.00 65.19 96 LYS A C 1
ATOM 767 O O . LYS A 1 96 ? -1.215 -14.767 25.257 1.00 65.19 96 LYS A O 1
ATOM 772 N N . SER A 1 97 ? -1.135 -13.883 23.194 1.00 68.06 97 SER A N 1
ATOM 773 C CA . SER A 1 97 ? -1.729 -15.045 22.519 1.00 68.06 97 SER A CA 1
ATOM 774 C C . SER A 1 97 ? -0.822 -16.268 22.632 1.00 68.06 97 SER A C 1
ATOM 776 O O . SER A 1 97 ? -1.284 -17.333 23.025 1.00 68.06 97 SER A O 1
ATOM 778 N N . ARG A 1 98 ? 0.489 -16.105 22.401 1.00 67.50 98 ARG A N 1
ATOM 779 C CA . ARG A 1 98 ? 1.475 -17.182 22.590 1.00 67.50 98 ARG A CA 1
ATOM 780 C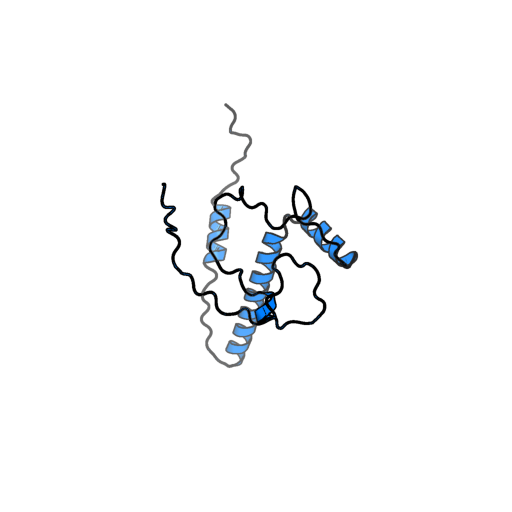 C . ARG A 1 98 ? 1.526 -1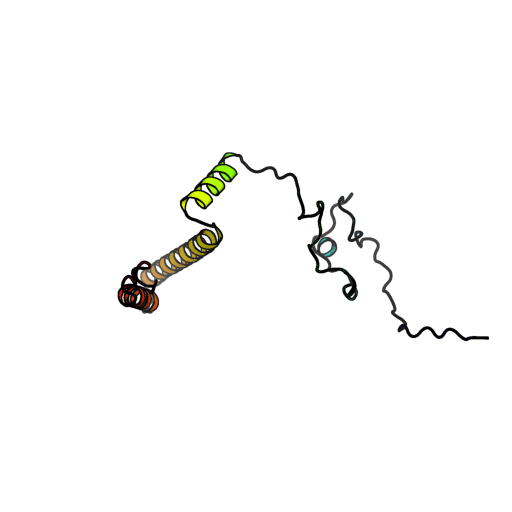7.694 24.031 1.00 67.50 98 ARG A C 1
ATOM 782 O O . ARG A 1 98 ? 1.603 -18.904 24.229 1.00 67.50 98 ARG A O 1
ATOM 789 N N . LYS A 1 99 ? 1.472 -16.804 25.032 1.00 70.50 99 LYS A N 1
ATOM 790 C CA . LYS A 1 99 ? 1.410 -17.195 26.454 1.00 70.50 99 LYS A CA 1
ATOM 791 C C . LYS A 1 99 ? 0.116 -17.972 26.755 1.00 70.50 99 LYS A C 1
ATOM 793 O O . LYS A 1 99 ? 0.182 -19.020 27.390 1.00 70.50 99 LYS A O 1
ATOM 798 N N . ALA A 1 100 ? -1.029 -17.518 26.238 1.00 72.62 100 ALA A N 1
ATOM 799 C CA . ALA A 1 100 ? -2.320 -18.186 26.420 1.00 72.62 100 ALA A CA 1
ATOM 800 C C . ALA A 1 100 ? -2.375 -19.577 25.758 1.00 72.62 100 ALA A C 1
ATOM 802 O O . ALA A 1 100 ? -2.874 -20.525 26.366 1.00 72.62 100 ALA A O 1
ATOM 803 N N . ASP A 1 101 ? -1.827 -19.720 24.549 1.00 76.25 101 ASP A N 1
ATOM 804 C CA . ASP A 1 101 ? -1.734 -21.009 23.857 1.00 76.25 101 ASP A CA 1
ATOM 805 C C . ASP A 1 101 ? -0.781 -21.967 24.591 1.00 76.25 101 ASP A C 1
ATOM 807 O O . ASP A 1 101 ? -1.141 -23.121 24.831 1.00 76.25 101 ASP A O 1
ATOM 811 N N . ARG A 1 102 ? 0.380 -21.475 25.059 1.00 75.81 102 ARG A N 1
ATOM 812 C CA . ARG A 1 102 ? 1.324 -22.258 25.882 1.00 75.81 102 ARG A CA 1
ATOM 813 C C . ARG A 1 102 ? 0.660 -22.758 27.164 1.00 75.81 102 ARG A C 1
ATOM 815 O O . ARG A 1 102 ? 0.817 -23.924 27.514 1.00 75.81 102 ARG A O 1
ATOM 822 N N . GLU A 1 103 ? -0.101 -21.911 27.853 1.00 79.31 103 GLU A N 1
ATOM 823 C CA . GLU A 1 103 ? -0.802 -22.299 29.080 1.00 79.31 103 GLU A CA 1
ATOM 824 C C . GLU A 1 103 ? -1.921 -23.317 28.817 1.00 79.31 103 GLU A C 1
ATOM 826 O O . GLU A 1 103 ? -2.095 -24.276 29.573 1.00 79.31 103 GLU A O 1
ATOM 831 N N . LYS A 1 104 ? -2.656 -23.165 27.713 1.00 80.12 104 LYS A N 1
ATOM 832 C CA . LYS A 1 104 ? -3.694 -24.117 27.306 1.00 80.12 104 LYS A CA 1
ATOM 833 C C . LYS A 1 104 ? -3.109 -25.489 26.964 1.00 80.12 104 LYS A C 1
ATOM 835 O O . LYS A 1 104 ? -3.702 -26.505 27.328 1.00 80.12 104 LYS A O 1
ATOM 840 N N . ASP A 1 105 ? -1.944 -25.521 26.327 1.00 81.69 105 ASP A N 1
ATOM 841 C CA . ASP A 1 105 ? -1.218 -26.757 26.042 1.00 81.69 105 ASP A CA 1
ATOM 842 C C . ASP A 1 105 ? -0.633 -27.395 27.305 1.00 81.69 105 ASP A C 1
ATOM 844 O O . ASP A 1 105 ? -0.740 -28.611 27.457 1.00 81.69 105 ASP A O 1
ATOM 848 N N . LYS A 1 106 ? -0.105 -26.603 28.253 1.00 78.19 106 LYS A N 1
ATOM 849 C CA . LYS A 1 106 ? 0.315 -27.110 29.573 1.00 78.19 106 LYS A CA 1
ATOM 850 C C . LYS A 1 106 ? -0.847 -27.801 30.296 1.00 78.19 106 LYS A C 1
ATOM 852 O O . LYS A 1 106 ? -0.695 -28.926 30.758 1.00 78.19 106 LYS A O 1
ATOM 857 N N . ARG A 1 107 ? -2.032 -27.174 30.325 1.00 78.81 107 ARG A N 1
ATOM 858 C CA . ARG A 1 107 ? -3.249 -27.745 30.943 1.00 78.81 107 ARG A CA 1
ATOM 859 C C . ARG A 1 107 ? -3.729 -29.026 30.257 1.00 78.81 107 ARG A C 1
ATOM 861 O O . ARG A 1 107 ? -4.299 -29.894 30.908 1.00 78.81 107 ARG A O 1
ATOM 868 N N . ARG A 1 108 ? -3.535 -29.144 28.940 1.00 81.00 108 ARG A N 1
ATOM 869 C CA . ARG A 1 108 ? -3.873 -30.359 28.183 1.00 81.00 108 ARG A CA 1
ATOM 870 C C . ARG A 1 108 ? -2.914 -31.505 28.484 1.00 81.00 108 ARG A C 1
ATOM 872 O O . ARG A 1 108 ? -3.377 -32.626 28.661 1.00 81.00 108 ARG A O 1
ATOM 879 N N . ARG A 1 109 ? -1.613 -31.219 28.563 1.00 75.69 109 ARG A N 1
ATOM 880 C CA . ARG A 1 109 ? -0.571 -32.210 28.869 1.00 75.69 109 ARG A CA 1
ATOM 881 C C . ARG A 1 109 ? -0.658 -32.711 30.308 1.00 75.69 109 ARG A C 1
ATOM 883 O O . ARG A 1 109 ? -0.674 -33.917 30.527 1.00 75.69 109 ARG A O 1
ATOM 890 N N . SER A 1 110 ? -0.882 -31.811 31.265 1.00 69.31 110 SER A N 1
ATOM 891 C CA . SER A 1 110 ? -1.105 -32.205 32.660 1.00 69.31 110 SER A CA 1
ATOM 892 C C . SER A 1 110 ? -2.387 -33.027 32.845 1.00 69.31 110 SER A C 1
ATOM 894 O O . SER A 1 110 ? -2.381 -34.013 33.578 1.00 69.31 110 SER A O 1
ATOM 896 N N . ALA A 1 111 ? -3.472 -32.704 32.129 1.00 76.50 111 ALA A N 1
ATOM 897 C CA . ALA A 1 111 ? -4.693 -33.518 32.123 1.00 76.50 111 ALA A CA 1
ATOM 898 C C . ALA A 1 111 ? -4.508 -34.896 31.455 1.00 76.50 111 ALA A C 1
ATOM 900 O O . ALA A 1 111 ? -5.249 -35.827 31.762 1.00 76.50 111 ALA A O 1
ATOM 901 N N . ALA A 1 112 ? -3.529 -35.029 30.556 1.00 79.31 112 ALA A N 1
ATOM 902 C CA . ALA A 1 112 ? -3.148 -36.288 29.920 1.00 79.31 112 ALA A CA 1
ATOM 903 C C . ALA A 1 112 ? -2.146 -37.115 30.753 1.00 79.31 112 ALA A C 1
ATOM 905 O O . ALA A 1 112 ? -1.779 -38.210 30.332 1.00 79.31 112 ALA A O 1
ATOM 906 N N . GLY A 1 113 ? -1.730 -36.625 31.929 1.00 67.00 113 GLY A N 1
ATOM 907 C CA . GLY A 1 113 ? -0.775 -37.305 32.810 1.00 67.00 113 GLY A CA 1
ATOM 908 C C . GLY A 1 113 ? 0.688 -37.184 32.373 1.00 67.00 113 GLY A C 1
ATOM 909 O O . GLY A 1 113 ? 1.518 -37.959 32.835 1.00 67.00 113 GLY A O 1
ATOM 910 N N . GLU A 1 114 ? 1.004 -36.241 31.483 1.00 68.94 114 GLU A N 1
ATOM 911 C CA . GLU A 1 114 ? 2.373 -35.920 31.072 1.00 68.94 114 GLU A CA 1
ATOM 912 C C . GLU A 1 114 ? 2.993 -34.966 32.106 1.00 68.94 114 GLU A C 1
ATOM 914 O O . GLU A 1 114 ? 2.428 -33.904 32.391 1.00 68.94 114 GLU A O 1
ATOM 919 N N . GLU A 1 115 ? 4.128 -35.352 32.698 1.00 57.50 115 GLU A N 1
ATOM 920 C CA . GLU A 1 115 ? 4.879 -34.491 33.617 1.00 57.50 115 GLU A CA 1
ATOM 921 C C . GLU A 1 115 ? 5.402 -33.272 32.844 1.00 57.50 115 GLU A C 1
ATOM 923 O O . GLU A 1 115 ? 6.193 -33.390 31.909 1.00 57.50 115 GLU A O 1
ATOM 928 N N . VAL A 1 116 ? 4.910 -32.088 33.206 1.00 60.22 116 VAL A N 1
ATOM 929 C CA . VAL A 1 116 ? 5.365 -30.813 32.649 1.00 60.22 116 VAL A CA 1
ATOM 930 C C . VAL A 1 116 ? 6.335 -30.212 33.657 1.00 60.22 116 VAL A C 1
ATOM 932 O O . VAL A 1 116 ? 5.905 -29.749 34.709 1.00 60.22 116 VAL A O 1
ATOM 935 N N . GLU A 1 117 ? 7.628 -30.226 33.344 1.00 58.50 117 GLU A N 1
ATOM 936 C CA . GLU A 1 117 ? 8.616 -29.450 34.094 1.00 58.50 117 GLU A CA 1
ATOM 937 C C . GLU A 1 117 ? 8.363 -27.953 33.857 1.00 58.50 117 GLU A C 1
ATOM 939 O O . GLU A 1 117 ? 8.228 -27.489 32.716 1.00 58.50 117 GLU A O 1
ATOM 944 N N . ASP A 1 118 ? 8.249 -27.188 34.942 1.00 54.00 118 ASP A N 1
ATOM 945 C CA . ASP A 1 118 ? 8.144 -25.738 34.872 1.00 54.00 118 ASP A CA 1
ATOM 946 C C . ASP A 1 118 ? 9.533 -25.148 34.616 1.00 54.00 118 ASP A C 1
ATOM 948 O O . ASP A 1 118 ? 10.352 -25.001 35.516 1.00 54.00 118 ASP A O 1
ATOM 952 N N . GLU A 1 119 ? 9.814 -24.808 33.357 1.00 56.31 119 GLU A N 1
ATOM 953 C CA . GLU A 1 119 ? 10.887 -23.863 33.045 1.00 56.31 119 GLU A CA 1
ATOM 954 C C . GLU A 1 119 ? 10.478 -22.485 33.581 1.00 56.31 119 GLU A C 1
ATOM 956 O O . GLU A 1 119 ? 9.635 -21.799 32.990 1.00 56.31 119 GLU A O 1
ATOM 961 N N . ASP A 1 120 ? 11.043 -22.146 34.738 1.00 46.88 120 ASP A N 1
ATOM 962 C CA . ASP A 1 120 ? 10.788 -20.949 35.532 1.00 46.88 120 ASP A CA 1
ATOM 963 C C . ASP A 1 120 ? 10.880 -19.633 34.738 1.00 46.88 120 ASP A C 1
ATOM 965 O O . ASP A 1 120 ? 11.798 -19.409 33.939 1.00 46.88 120 ASP A O 1
ATOM 969 N N . ASP A 1 121 ? 9.964 -18.717 35.077 1.00 50.28 121 ASP A N 1
ATOM 970 C CA . ASP A 1 121 ? 9.860 -17.291 34.712 1.00 50.28 121 ASP A CA 1
ATOM 971 C C . ASP A 1 121 ? 11.055 -16.429 35.206 1.00 50.28 121 ASP A C 1
ATOM 973 O O . ASP A 1 121 ? 10.908 -15.276 35.623 1.00 50.28 121 ASP A O 1
ATOM 977 N N . SER A 1 122 ? 12.271 -16.970 35.140 1.00 50.75 122 SER A N 1
ATOM 978 C CA . SER A 1 122 ? 13.528 -16.311 35.524 1.00 50.75 122 SER A CA 1
ATOM 979 C C . SER A 1 122 ? 13.741 -14.962 34.818 1.00 50.75 122 SER A C 1
ATOM 981 O O . SER A 1 122 ? 14.248 -14.013 35.421 1.00 50.75 122 SER A O 1
ATOM 983 N N . ASP A 1 123 ? 13.256 -14.826 33.582 1.00 55.75 123 ASP A N 1
ATOM 984 C CA . ASP A 1 123 ? 13.354 -13.594 32.794 1.00 55.75 123 ASP A CA 1
ATOM 985 C C . ASP A 1 123 ? 12.456 -12.453 33.311 1.00 55.75 123 ASP A C 1
ATOM 987 O O . ASP A 1 123 ? 12.783 -11.274 33.137 1.00 55.75 123 ASP A O 1
ATOM 991 N N . GLU A 1 124 ? 11.301 -12.760 33.910 1.00 55.62 124 GLU A N 1
ATOM 992 C CA . GLU A 1 124 ? 10.344 -11.747 34.384 1.00 55.62 124 GLU A CA 1
ATOM 993 C C . GLU A 1 124 ? 10.761 -11.219 35.770 1.00 55.62 124 GLU A C 1
ATOM 995 O O . GLU A 1 124 ? 10.732 -10.004 36.003 1.00 55.62 124 GLU A O 1
ATOM 1000 N N . GLU A 1 125 ? 11.288 -12.097 36.632 1.00 56.19 125 GLU A N 1
ATOM 1001 C CA . GLU A 1 125 ? 11.863 -11.728 37.930 1.00 56.19 125 GLU A CA 1
ATOM 1002 C C . GLU A 1 125 ? 13.185 -10.943 37.779 1.00 56.19 125 GLU A C 1
ATOM 1004 O O . GLU A 1 125 ? 13.393 -9.939 38.468 1.00 56.19 125 GLU A O 1
ATOM 1009 N N . GLU A 1 126 ? 14.059 -11.302 36.823 1.00 58.44 126 GLU A N 1
ATOM 1010 C CA . GLU A 1 126 ? 15.277 -10.522 36.534 1.00 58.44 126 GLU A CA 1
ATOM 1011 C C . GLU A 1 126 ? 14.934 -9.118 36.004 1.00 58.44 126 GLU A C 1
ATOM 1013 O O . GLU A 1 126 ? 15.574 -8.124 36.366 1.00 58.44 126 GLU A O 1
ATOM 1018 N N . ARG A 1 127 ? 13.880 -8.994 35.185 1.00 60.75 127 ARG A N 1
ATOM 1019 C CA . ARG A 1 127 ? 13.396 -7.693 34.690 1.00 60.75 127 ARG A CA 1
ATOM 1020 C C . ARG A 1 127 ? 12.820 -6.822 35.800 1.00 60.75 127 ARG A C 1
ATOM 1022 O O . ARG A 1 127 ? 13.037 -5.609 35.766 1.00 60.75 127 ARG A O 1
ATOM 1029 N N . GLN A 1 128 ? 12.109 -7.400 36.766 1.00 61.69 128 GLN A N 1
ATOM 1030 C CA . GLN A 1 128 ? 11.623 -6.667 37.938 1.00 61.69 128 GLN A CA 1
ATOM 1031 C C . GLN A 1 128 ? 12.782 -6.205 38.825 1.00 61.69 128 GLN A C 1
ATOM 1033 O O . GLN A 1 128 ? 12.863 -5.017 39.132 1.00 61.69 128 GLN A O 1
ATOM 1038 N N . ARG A 1 129 ? 13.757 -7.078 39.102 1.00 62.19 129 ARG A N 1
ATOM 1039 C CA . ARG A 1 129 ? 14.968 -6.722 39.862 1.00 62.19 129 ARG A CA 1
ATOM 1040 C C . ARG A 1 129 ? 15.794 -5.632 39.175 1.00 62.19 129 ARG A C 1
ATOM 1042 O O . ARG A 1 129 ? 16.281 -4.721 39.840 1.00 62.19 129 ARG A O 1
ATOM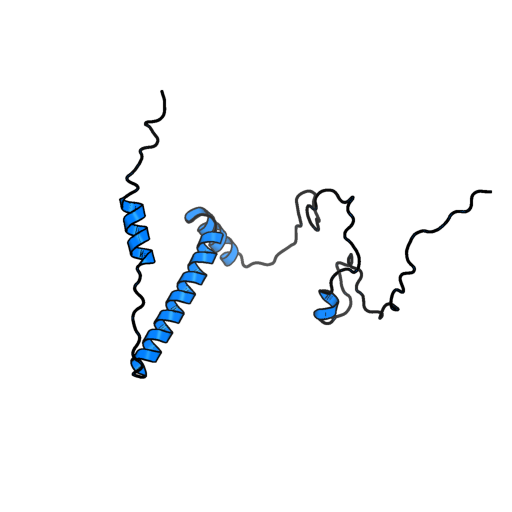 1049 N N . ARG A 1 130 ? 15.915 -5.662 37.840 1.00 57.16 130 ARG A N 1
ATOM 1050 C CA . ARG A 1 130 ? 16.588 -4.595 37.075 1.00 57.16 130 ARG A CA 1
ATOM 1051 C C . ARG A 1 130 ? 15.855 -3.260 37.186 1.00 57.16 130 ARG A C 1
ATOM 1053 O O . ARG A 1 130 ? 16.515 -2.242 37.378 1.00 57.16 130 ARG A O 1
ATOM 1060 N N . LYS A 1 131 ? 14.520 -3.257 37.109 1.00 63.19 131 LYS A N 1
ATOM 1061 C CA . LYS A 1 131 ? 13.701 -2.044 37.278 1.00 63.19 131 LYS A CA 1
ATOM 1062 C C . LYS A 1 131 ? 13.781 -1.476 38.696 1.00 63.19 131 LYS A C 1
ATOM 1064 O O . LYS A 1 131 ? 13.854 -0.265 38.836 1.00 63.19 131 LYS A O 1
ATOM 1069 N N . GLU A 1 132 ? 13.834 -2.324 39.719 1.00 58.50 132 GLU A N 1
ATOM 1070 C CA . GLU A 1 132 ? 14.026 -1.894 41.112 1.00 58.50 132 GLU A CA 1
ATOM 1071 C C . GLU A 1 132 ? 15.456 -1.394 41.386 1.00 58.50 132 GLU A C 1
ATOM 1073 O O . GLU A 1 132 ? 15.648 -0.472 42.173 1.00 58.50 132 GLU A O 1
ATOM 1078 N N . SER A 1 133 ? 16.467 -1.958 40.710 1.00 55.09 133 SER A N 1
ATOM 1079 C CA . SER A 1 133 ? 17.869 -1.524 40.835 1.00 55.09 133 SER A CA 1
ATOM 1080 C C . SER A 1 133 ? 18.180 -0.206 40.113 1.00 55.09 133 SER A C 1
ATOM 1082 O O . SER A 1 133 ? 19.098 0.517 40.502 1.00 55.09 133 SER A O 1
ATOM 1084 N N . LEU A 1 134 ? 17.400 0.131 39.080 1.00 57.16 134 LEU A N 1
ATOM 1085 C CA . LEU A 1 134 ? 17.409 1.429 38.407 1.00 57.16 134 LEU A CA 1
ATOM 1086 C C . LEU A 1 134 ? 16.493 2.384 39.181 1.00 57.16 134 LEU A C 1
ATOM 1088 O O . LEU A 1 134 ? 15.445 2.796 38.693 1.00 57.16 134 LEU A O 1
ATOM 1092 N N . GLY A 1 135 ? 16.883 2.698 40.419 1.00 48.84 135 GLY A N 1
ATOM 1093 C CA . GLY A 1 135 ? 16.205 3.708 41.227 1.00 48.84 135 GLY A CA 1
ATOM 1094 C C . GLY A 1 135 ? 16.071 5.029 40.463 1.00 48.84 135 GLY A C 1
ATOM 1095 O O . GLY A 1 135 ? 16.978 5.404 39.719 1.00 48.84 135 GLY A O 1
ATOM 1096 N N . ASP A 1 136 ? 14.935 5.705 40.652 1.00 53.22 136 ASP A N 1
ATOM 1097 C CA . ASP A 1 136 ? 14.582 7.010 40.079 1.00 53.22 136 ASP A CA 1
ATOM 1098 C C . ASP A 1 136 ? 15.779 7.979 40.058 1.00 53.22 136 ASP A C 1
ATOM 1100 O O . ASP A 1 136 ? 16.119 8.622 41.057 1.00 53.22 136 ASP A O 1
ATOM 1104 N N . VAL A 1 137 ? 16.429 8.112 38.899 1.00 49.75 137 VAL A N 1
ATOM 1105 C CA . VAL A 1 137 ? 17.374 9.204 38.660 1.00 49.75 137 VAL A CA 1
ATOM 1106 C C . VAL A 1 137 ? 16.548 10.417 38.269 1.00 49.75 137 VAL A C 1
ATOM 1108 O O . VAL A 1 137 ? 16.182 10.603 37.110 1.00 49.75 137 VAL A O 1
ATOM 1111 N N . ASP A 1 138 ? 16.254 11.235 39.275 1.00 48.25 138 ASP A N 1
ATOM 1112 C CA . ASP A 1 138 ? 15.566 12.515 39.154 1.00 48.25 138 ASP A CA 1
ATOM 1113 C C . ASP A 1 138 ? 16.229 13.390 38.058 1.00 48.25 138 ASP A C 1
ATOM 1115 O O . ASP A 1 138 ? 17.352 13.884 38.243 1.00 48.25 138 ASP A O 1
ATOM 1119 N N . PRO A 1 139 ? 15.571 13.655 36.911 1.00 51.72 139 PRO A N 1
ATOM 1120 C CA . PRO A 1 139 ? 16.195 14.339 35.771 1.00 51.72 139 PRO A CA 1
ATOM 1121 C C . PRO A 1 139 ? 16.460 15.839 36.012 1.00 51.72 139 PRO A C 1
ATOM 1123 O O . PRO A 1 139 ? 16.953 16.541 35.129 1.00 51.72 139 PRO A O 1
ATOM 1126 N N . LYS A 1 140 ? 16.158 16.366 37.207 1.00 48.88 140 LYS A N 1
ATOM 1127 C CA . LYS A 1 140 ? 16.350 17.781 37.570 1.00 48.88 140 LYS A CA 1
ATOM 1128 C C . LYS A 1 140 ? 17.711 18.111 38.191 1.00 48.88 140 LYS A C 1
ATOM 1130 O O . LYS A 1 140 ? 17.957 19.282 38.466 1.00 48.88 140 LYS A O 1
ATOM 1135 N N . ARG A 1 141 ? 18.612 17.139 38.385 1.00 46.91 141 ARG A N 1
ATOM 1136 C CA . ARG A 1 141 ? 19.918 17.383 39.036 1.00 46.91 141 ARG A CA 1
ATOM 1137 C C . ARG A 1 141 ? 21.109 17.576 38.083 1.00 46.91 141 ARG A C 1
ATOM 1139 O O . ARG A 1 141 ? 22.225 17.756 38.554 1.00 46.91 141 ARG A O 1
ATOM 1146 N N . MET A 1 142 ? 20.903 17.612 36.765 1.00 44.03 142 MET A N 1
ATOM 1147 C CA . MET A 1 142 ? 21.981 17.840 35.785 1.00 44.03 142 MET A CA 1
ATOM 1148 C C . MET A 1 142 ? 21.887 19.211 35.105 1.00 44.03 142 MET A C 1
ATOM 1150 O O . MET A 1 142 ? 21.726 19.310 33.891 1.00 44.03 142 MET A O 1
ATOM 1154 N N . LYS A 1 143 ? 21.990 20.282 35.895 1.00 45.59 143 LYS A N 1
ATOM 1155 C CA . LYS A 1 143 ? 22.410 21.600 35.400 1.00 45.59 143 LYS A CA 1
ATOM 1156 C C . LYS A 1 143 ? 23.392 22.210 36.401 1.00 45.59 143 LYS A C 1
ATOM 1158 O O . LYS A 1 143 ? 22.970 22.726 37.433 1.00 45.59 143 LYS A O 1
ATOM 1163 N N . LEU A 1 144 ? 24.678 22.105 36.083 1.00 39.44 144 LEU A N 1
ATOM 1164 C CA . LEU A 1 144 ? 25.728 23.036 36.492 1.00 39.44 144 LEU A CA 1
ATOM 1165 C C . LEU A 1 144 ? 26.397 23.539 35.216 1.00 39.44 144 LEU A C 1
ATOM 1167 O O . LEU A 1 144 ? 26.633 22.685 34.331 1.00 39.44 144 LEU A O 1
#

Foldseek 3Di:
DDDDDDPDDDDPDPDPPPQQDPPPDPDDPDDDDPCNVPPDDDDDDDPPDPPDPDPDPDPNHHDDDDDDDPVVVVVQVVCCVPPNDCVVVVVVVVVVVVVVVVVVVVVVCVVVVHDDDDPDPPVVVVVVVVVVVPPDPPPPPPDD

Organism: NCBI:txid73025

pLDDT: mean 72.04, std 14.74, range [39.44, 95.19]

Radius of gyration: 28.68 Å; chains: 1; bounding box: 52×60×81 Å

Sequence (144 aa):
RNKKVNIAPDVIVPEPDYHVLPSSAKEISYNPPVERLYAPIAGPANPFRPTPAGAHNIVSGNFERSHLSEYMFQQQYRANNREGCPEDARRDWETKSRKADREKDKRRRSAAGEEVEDEDDSDEEERQRRKESLGDVDPKRMKL